Protein AF-A0A6V7M9W4-F1 (afdb_monomer)

Solvent-accessible surface area (backbone atoms only — not comparable to full-atom values): 4903 Å² total; per-residue (Å²): 115,45,73,60,90,95,58,63,91,88,53,86,60,46,83,68,87,76,67,51,27,89,78,55,45,43,76,64,73,52,50,66,64,74,50,54,88,73,52,94,67,88,74,85,88,83,89,70,84,96,46,46,65,76,44,64,81,70,37,67,70,51,55,49,52,53,47,62,69,70,71,113

Foldseek 3Di:
DADDPPDDPPDDGDDDDDDDQQPDHPVRLCPQVVCAVVDPDHRDDDDDPPHHPVNCVPPPVNVVVVVVVVVD

Mean predicted aligned error: 4.58 Å

pLDDT: mean 93.56, std 7.32, range [54.56, 98.12]

Structure (mmCIF, N/CA/C/O backbone):
data_AF-A0A6V7M9W4-F1
#
_entry.id   AF-A0A6V7M9W4-F1
#
loop_
_atom_site.group_PDB
_atom_site.id
_atom_site.type_symbol
_atom_site.label_atom_id
_atom_site.label_alt_id
_atom_site.label_comp_id
_atom_site.label_asym_id
_atom_site.label_entity_id
_atom_site.label_seq_id
_atom_site.pdbx_PDB_ins_code
_atom_site.Cartn_x
_atom_site.Cartn_y
_atom_site.Cartn_z
_atom_site.occupancy
_atom_site.B_iso_or_equiv
_atom_site.auth_seq_id
_atom_site.auth_comp_id
_atom_site.auth_asym_id
_atom_site.auth_atom_id
_atom_site.pdbx_PDB_model_num
ATOM 1 N N . LEU A 1 1 ? 9.923 -6.054 -14.962 1.00 78.62 1 LEU A N 1
ATOM 2 C CA . LEU A 1 1 ? 10.866 -5.243 -15.767 1.00 78.62 1 LEU A CA 1
ATOM 3 C C . LEU A 1 1 ? 11.351 -6.087 -16.923 1.00 78.62 1 LEU A C 1
ATOM 5 O O . LEU A 1 1 ? 11.591 -7.270 -16.717 1.00 78.62 1 LEU A O 1
ATOM 9 N N . TYR A 1 2 ? 11.482 -5.495 -18.102 1.00 82.31 2 TYR A N 1
ATOM 10 C CA . TYR A 1 2 ? 12.045 -6.171 -19.262 1.00 82.31 2 TYR A CA 1
ATOM 11 C C . TYR A 1 2 ? 13.213 -5.359 -19.817 1.00 82.31 2 TYR A C 1
ATOM 13 O O . TYR A 1 2 ? 13.051 -4.193 -20.179 1.00 82.31 2 TYR A O 1
ATOM 21 N N . TYR A 1 3 ? 14.388 -5.983 -19.858 1.00 80.31 3 TYR A N 1
ATOM 22 C CA . TYR A 1 3 ? 15.586 -5.443 -20.495 1.00 80.31 3 TYR A CA 1
ATOM 23 C C . TYR A 1 3 ? 15.719 -6.101 -21.865 1.00 80.31 3 TYR A C 1
ATOM 25 O O . TYR A 1 3 ? 15.612 -7.324 -21.975 1.00 80.31 3 TYR A O 1
ATOM 33 N N . LYS A 1 4 ? 15.910 -5.302 -22.918 1.00 81.56 4 LYS A N 1
ATOM 34 C CA . LYS A 1 4 ? 16.045 -5.851 -24.269 1.00 81.56 4 LYS A CA 1
ATOM 35 C C . LYS A 1 4 ? 17.363 -6.635 -24.377 1.00 81.56 4 LYS A C 1
ATOM 37 O O . LYS A 1 4 ? 18.374 -6.200 -23.824 1.00 81.56 4 LYS A O 1
ATOM 42 N N . PRO A 1 5 ? 17.395 -7.762 -25.106 1.00 82.06 5 PRO A N 1
ATOM 43 C CA . PRO A 1 5 ? 18.652 -8.438 -25.403 1.00 82.06 5 PRO A CA 1
ATOM 44 C C . PRO A 1 5 ? 19.648 -7.465 -26.053 1.00 82.0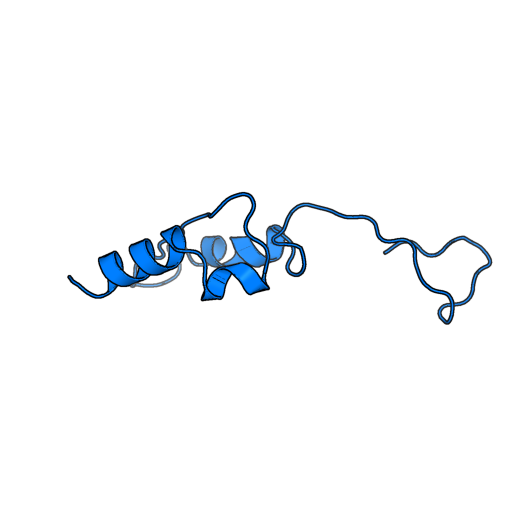6 5 PRO A C 1
ATOM 46 O O . PRO A 1 5 ? 19.286 -6.738 -26.977 1.00 82.06 5 PRO A O 1
ATOM 49 N N . GLY A 1 6 ? 20.885 -7.429 -25.552 1.00 82.06 6 GLY A N 1
ATOM 50 C CA . GLY A 1 6 ? 21.942 -6.544 -26.058 1.00 82.06 6 GLY A CA 1
ATOM 51 C C . GLY A 1 6 ? 21.983 -5.132 -25.456 1.00 82.06 6 GLY A C 1
ATOM 52 O O . GLY A 1 6 ? 22.865 -4.364 -25.827 1.00 82.06 6 GLY A O 1
ATOM 53 N N . THR A 1 7 ? 21.091 -4.778 -24.523 1.00 80.06 7 THR A N 1
ATOM 54 C CA . THR A 1 7 ? 21.180 -3.516 -23.761 1.00 80.06 7 THR A CA 1
ATOM 55 C C . THR A 1 7 ? 21.738 -3.752 -22.359 1.00 80.06 7 THR A C 1
ATOM 57 O O . THR A 1 7 ? 21.344 -4.715 -21.701 1.00 80.06 7 THR A O 1
ATOM 60 N N . GLY A 1 8 ? 22.635 -2.875 -21.897 1.00 79.38 8 GLY A N 1
ATOM 61 C CA . GLY A 1 8 ? 23.202 -2.927 -20.547 1.00 79.38 8 GLY A CA 1
ATOM 62 C C . GLY A 1 8 ? 22.182 -2.616 -19.443 1.00 79.38 8 GLY A C 1
ATOM 63 O O . GLY A 1 8 ? 21.090 -2.100 -19.701 1.00 79.38 8 GLY A O 1
ATOM 64 N N . LEU A 1 9 ? 22.532 -2.945 -18.194 1.00 83.62 9 LEU A N 1
ATOM 65 C CA . LEU A 1 9 ? 21.694 -2.696 -17.005 1.00 83.62 9 LEU A CA 1
ATOM 66 C C . LEU A 1 9 ? 21.585 -1.206 -16.636 1.00 83.62 9 LEU A C 1
ATOM 68 O O . LEU A 1 9 ? 20.740 -0.833 -15.826 1.00 83.62 9 LEU A O 1
ATOM 72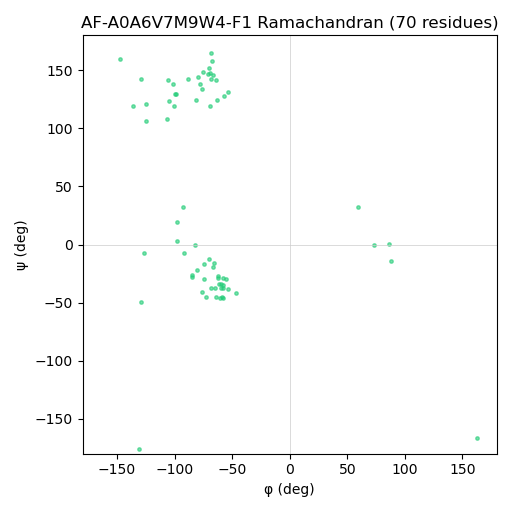 N N . ASP A 1 10 ? 22.432 -0.374 -17.233 1.00 85.69 10 ASP A N 1
ATOM 73 C CA . ASP A 1 10 ? 22.408 1.088 -17.193 1.00 85.69 10 ASP A CA 1
ATOM 74 C C . ASP A 1 10 ? 21.295 1.691 -18.067 1.00 85.69 10 ASP A C 1
ATOM 76 O O . ASP A 1 10 ? 20.908 2.847 -17.886 1.00 85.69 10 ASP A O 1
ATOM 80 N N . SER A 1 11 ? 20.739 0.909 -18.996 1.00 84.69 11 SER A N 1
ATOM 81 C CA . SER A 1 11 ? 19.608 1.337 -19.814 1.00 84.69 11 SER A CA 1
ATOM 82 C C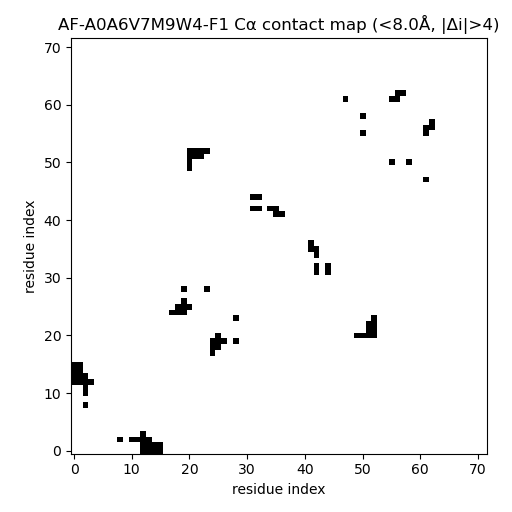 . SER A 1 11 ? 18.290 1.321 -19.033 1.00 84.69 11 SER A C 1
ATOM 84 O O . SER A 1 11 ? 18.058 0.499 -18.142 1.00 84.69 11 SER A O 1
ATOM 86 N N . ARG A 1 12 ? 17.376 2.232 -19.390 1.00 87.38 12 ARG A N 1
ATOM 87 C CA . ARG A 1 12 ? 16.041 2.273 -18.785 1.00 87.38 12 ARG A CA 1
ATOM 88 C C . ARG A 1 12 ? 15.233 1.048 -19.242 1.00 87.38 12 ARG A C 1
ATOM 90 O O . ARG A 1 12 ? 14.968 0.929 -20.442 1.00 87.38 12 ARG A O 1
ATOM 97 N N . PRO A 1 13 ? 14.794 0.165 -18.328 1.00 89.94 13 PRO A N 1
ATOM 98 C CA . PRO A 1 13 ? 14.013 -1.004 -18.704 1.00 89.94 13 PRO A CA 1
ATOM 99 C C . PRO A 1 13 ? 12.633 -0.609 -19.225 1.00 89.94 13 PRO A C 1
ATOM 101 O O . PRO A 1 13 ? 12.079 0.439 -18.881 1.00 89.94 13 PRO A O 1
ATOM 104 N N . GLN A 1 14 ? 12.031 -1.506 -19.999 1.00 89.75 14 GLN A N 1
ATOM 105 C CA . GLN A 1 14 ? 10.611 -1.426 -20.300 1.00 89.75 14 GLN A CA 1
ATOM 106 C C . GLN A 1 14 ? 9.800 -1.888 -19.085 1.00 89.75 14 GLN A C 1
ATOM 108 O O . GLN A 1 14 ? 10.088 -2.919 -18.459 1.00 89.75 14 GLN A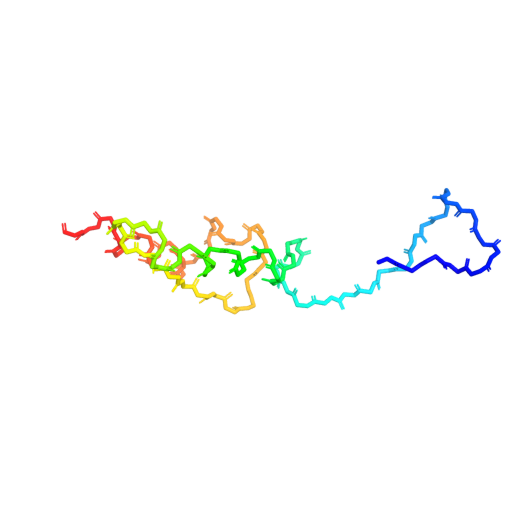 O 1
ATOM 113 N N . LEU A 1 15 ? 8.779 -1.102 -18.748 1.00 90.75 15 LEU A N 1
ATOM 114 C CA . LEU A 1 15 ? 7.824 -1.436 -17.701 1.00 90.75 15 LEU A CA 1
ATOM 115 C C . LEU A 1 15 ? 6.782 -2.402 -18.269 1.00 90.75 15 LEU A C 1
ATOM 117 O O . LEU A 1 15 ? 6.137 -2.110 -19.271 1.00 90.75 15 LEU A O 1
ATOM 121 N N . ILE A 1 16 ? 6.638 -3.551 -17.611 1.00 93.00 16 ILE A N 1
ATOM 122 C CA . ILE A 1 16 ? 5.516 -4.466 -17.813 1.00 93.00 16 ILE A CA 1
ATOM 123 C C . ILE A 1 16 ? 4.650 -4.301 -16.576 1.00 93.00 16 ILE A C 1
ATOM 125 O O . ILE A 1 16 ? 5.065 -4.693 -15.482 1.00 93.00 16 ILE A O 1
ATOM 129 N N . ASN A 1 17 ? 3.498 -3.665 -16.755 1.00 93.06 17 ASN A N 1
ATOM 130 C CA . ASN A 1 17 ? 2.567 -3.413 -15.668 1.00 93.06 17 ASN A CA 1
ATOM 131 C C . ASN A 1 17 ? 1.747 -4.674 -15.387 1.00 93.06 17 ASN A C 1
ATOM 133 O O . ASN A 1 17 ? 1.397 -5.416 -16.303 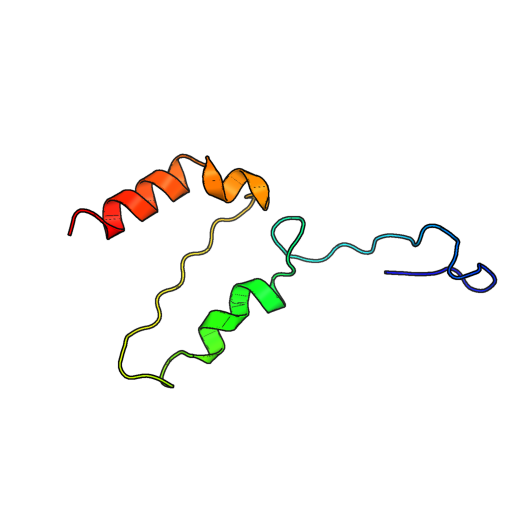1.00 93.06 17 ASN A O 1
ATOM 137 N N . GLY A 1 18 ? 1.446 -4.893 -14.115 1.00 95.12 18 GLY A N 1
ATOM 138 C CA . GLY A 1 18 ? 0.450 -5.855 -13.660 1.00 95.12 18 GLY A CA 1
ATOM 139 C C . GLY A 1 18 ? -0.479 -5.182 -12.657 1.00 95.12 18 GLY A C 1
ATOM 140 O O . GLY A 1 18 ? -0.338 -3.986 -12.393 1.00 95.12 18 GLY A O 1
ATOM 141 N N . ASP A 1 19 ? -1.390 -5.957 -12.083 1.00 97.06 19 ASP A N 1
ATOM 142 C CA . ASP A 1 19 ? -2.354 -5.433 -11.117 1.00 97.06 19 ASP A CA 1
ATOM 143 C C . ASP A 1 19 ? -1.680 -4.970 -9.817 1.00 97.06 19 ASP A C 1
ATOM 145 O O . ASP A 1 19 ? -0.688 -5.546 -9.346 1.00 97.06 19 ASP A O 1
ATOM 149 N N . GLY A 1 20 ? -2.240 -3.915 -9.232 1.00 97.00 20 GLY A N 1
ATOM 150 C CA . GLY A 1 20 ? -1.723 -3.241 -8.049 1.00 97.00 20 GLY A CA 1
ATOM 151 C C . GLY A 1 20 ? -2.338 -1.854 -7.885 1.00 97.00 20 GLY A C 1
ATOM 152 O O . GLY A 1 20 ? -3.304 -1.509 -8.563 1.00 97.00 20 GLY A O 1
ATOM 153 N N . ASP A 1 21 ? -1.746 -1.047 -7.015 1.00 97.56 21 ASP A N 1
ATOM 154 C CA . ASP A 1 21 ? -2.157 0.342 -6.758 1.00 97.56 21 ASP A CA 1
ATOM 155 C C . ASP A 1 21 ? -1.299 1.370 -7.525 1.00 97.56 21 ASP A C 1
ATOM 157 O O . ASP A 1 21 ? -1.219 2.536 -7.157 1.00 97.56 21 ASP A O 1
ATOM 161 N N . GLY A 1 22 ? -0.599 0.934 -8.576 1.00 96.38 22 GLY A N 1
ATOM 162 C CA . GLY A 1 22 ? 0.353 1.761 -9.325 1.00 96.38 22 GLY A CA 1
ATOM 163 C C . GLY A 1 22 ? 1.782 1.758 -8.766 1.00 96.38 22 GLY A C 1
ATOM 164 O O . GLY A 1 22 ? 2.701 2.126 -9.496 1.00 96.38 22 GLY A O 1
ATOM 165 N N . THR A 1 23 ? 2.002 1.277 -7.534 1.00 96.94 23 THR A N 1
ATOM 166 C CA . THR A 1 23 ? 3.341 1.131 -6.924 1.00 96.94 23 THR A CA 1
ATOM 167 C C . THR A 1 23 ? 3.565 -0.275 -6.358 1.00 96.94 23 THR A C 1
ATOM 169 O O . THR A 1 23 ? 4.569 -0.924 -6.655 1.00 96.94 23 THR A O 1
ATOM 172 N N . VAL A 1 24 ? 2.622 -0.773 -5.563 1.00 97.81 24 VAL A N 1
ATOM 173 C CA . VAL A 1 24 ? 2.646 -2.080 -4.906 1.00 97.81 24 VAL A CA 1
ATOM 174 C C . VAL A 1 24 ? 1.817 -3.077 -5.715 1.00 97.81 24 VAL A C 1
ATOM 176 O O . VAL A 1 24 ? 0.668 -2.825 -6.071 1.00 97.81 24 VAL A O 1
ATOM 179 N N . ASN A 1 25 ? 2.401 -4.242 -6.006 1.00 97.62 25 ASN A N 1
ATOM 180 C CA . ASN A 1 25 ? 1.725 -5.312 -6.741 1.00 97.62 25 ASN A CA 1
ATOM 181 C C . ASN A 1 25 ? 0.594 -5.948 -5.913 1.00 97.62 25 ASN A C 1
ATOM 183 O O . ASN A 1 25 ? 0.735 -6.121 -4.701 1.00 97.62 25 ASN A O 1
ATOM 187 N N . ILE A 1 26 ? -0.475 -6.396 -6.580 1.00 97.38 26 ILE A N 1
ATOM 188 C CA . ILE A 1 26 ? -1.625 -7.050 -5.939 1.00 97.38 26 ILE A CA 1
ATOM 189 C C . ILE A 1 26 ? -1.230 -8.243 -5.056 1.00 97.38 26 ILE A C 1
ATOM 191 O O . ILE A 1 26 ? -1.726 -8.366 -3.942 1.00 97.38 26 ILE A O 1
ATOM 195 N N . ARG A 1 27 ? -0.243 -9.049 -5.473 1.00 97.62 27 ARG A N 1
ATOM 196 C CA . ARG A 1 27 ? 0.275 -10.180 -4.686 1.00 97.62 27 ARG A CA 1
ATOM 197 C C . ARG A 1 27 ? 0.800 -9.733 -3.322 1.00 97.62 27 ARG A C 1
ATOM 199 O O . ARG A 1 27 ? 0.665 -10.458 -2.343 1.00 97.62 27 ARG A O 1
ATOM 206 N N . SER A 1 28 ? 1.431 -8.561 -3.263 1.00 98.00 28 SER A N 1
ATOM 207 C CA . SER A 1 28 ? 1.913 -7.980 -2.010 1.00 98.00 28 SER A CA 1
ATOM 208 C C . SER A 1 28 ? 0.766 -7.386 -1.191 1.00 98.00 28 SER A C 1
ATOM 210 O O . SER A 1 28 ? 0.733 -7.596 0.019 1.00 98.00 28 SER A O 1
ATOM 212 N N . LEU A 1 29 ? -0.190 -6.703 -1.833 1.00 97.56 29 LEU A N 1
ATOM 213 C CA . LEU A 1 29 ? -1.373 -6.139 -1.166 1.00 97.56 29 LEU A CA 1
ATOM 214 C C . LEU A 1 29 ? -2.245 -7.223 -0.506 1.00 97.56 29 LEU A C 1
ATOM 216 O O . LEU A 1 29 ? -2.794 -7.009 0.573 1.00 97.56 29 LEU A O 1
ATOM 220 N N . GLU A 1 30 ? -2.322 -8.408 -1.110 1.00 97.56 30 GLU A N 1
ATOM 221 C CA . GLU A 1 30 ? -3.089 -9.558 -0.612 1.00 97.56 30 GLU A CA 1
ATOM 222 C C . GLU A 1 30 ? -2.355 -10.383 0.458 1.00 97.56 30 GLU A C 1
ATOM 224 O O . GLU A 1 30 ? -2.911 -11.340 1.001 1.00 97.56 30 GLU A O 1
ATOM 229 N N . GLY A 1 31 ? -1.125 -10.009 0.830 1.00 97.81 31 GLY A N 1
ATOM 230 C CA . GLY A 1 31 ? -0.311 -10.772 1.779 1.00 97.81 31 GLY A CA 1
ATOM 231 C C . GLY A 1 31 ? -0.968 -10.971 3.152 1.00 97.81 31 GLY A C 1
ATOM 232 O O . GLY A 1 31 ? -0.751 -11.999 3.796 1.00 97.81 31 GLY A O 1
ATOM 233 N N . CYS A 1 32 ? -1.826 -10.039 3.584 1.00 97.38 32 CYS A N 1
ATOM 234 C CA . CYS A 1 32 ? -2.556 -10.135 4.851 1.00 97.38 32 CYS A CA 1
ATOM 235 C C . CYS A 1 32 ? -3.503 -11.348 4.911 1.00 97.38 32 CYS A C 1
ATOM 237 O O . CYS A 1 32 ? -3.731 -11.896 5.991 1.00 97.38 32 CYS A O 1
ATOM 239 N N . LEU A 1 33 ? -4.003 -11.823 3.764 1.00 97.31 33 LEU A N 1
ATOM 240 C CA . LEU A 1 33 ? -4.890 -12.986 3.686 1.00 97.31 33 LEU A CA 1
ATOM 241 C C . LEU A 1 33 ? -4.199 -14.258 4.189 1.00 97.31 33 LEU A C 1
ATOM 243 O O . LEU A 1 33 ? -4.841 -15.123 4.780 1.00 97.31 33 LEU A O 1
ATOM 247 N N . HIS A 1 34 ? -2.873 -14.349 4.058 1.00 97.62 34 HIS A N 1
ATOM 248 C CA . HIS A 1 34 ? -2.103 -15.487 4.559 1.00 97.62 34 HIS A CA 1
ATOM 249 C C . HIS A 1 34 ? -2.097 -15.618 6.083 1.00 97.62 34 HIS A C 1
ATOM 251 O O . HIS A 1 34 ? -1.711 -16.679 6.585 1.00 97.62 34 HIS A O 1
ATOM 257 N N . TRP A 1 35 ? -2.475 -14.570 6.817 1.00 97.75 35 TRP A N 1
ATOM 258 C CA . TRP A 1 35 ? -2.559 -14.577 8.278 1.00 97.75 35 TRP A CA 1
ATOM 259 C C . TRP A 1 35 ? -3.947 -14.960 8.800 1.00 97.75 35 TRP A C 1
ATOM 261 O O . TRP A 1 35 ? -4.106 -15.173 10.005 1.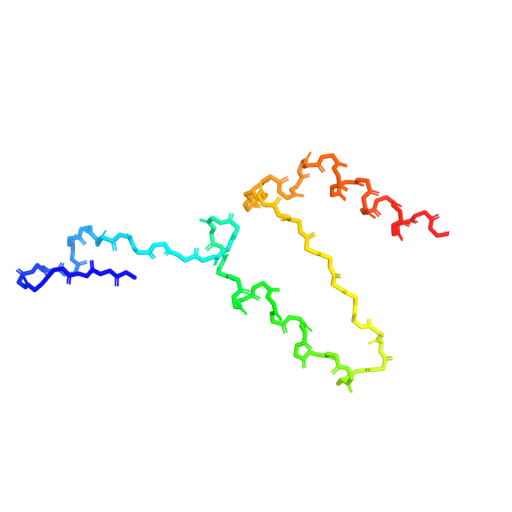00 97.75 35 TRP A O 1
ATOM 271 N N . GLN A 1 36 ? -4.947 -15.104 7.924 1.00 97.19 36 GLN A N 1
ATOM 272 C CA . GLN A 1 36 ? -6.265 -15.600 8.318 1.00 97.19 36 GLN A CA 1
ATOM 273 C C . GLN A 1 36 ? -6.142 -16.979 8.982 1.00 97.19 36 GLN A C 1
ATOM 275 O O . GLN A 1 36 ? -5.497 -17.887 8.462 1.00 97.19 36 GLN A O 1
ATOM 280 N N . GLY A 1 37 ? -6.722 -17.118 10.176 1.00 96.56 37 GLY A N 1
ATOM 281 C CA . GLY A 1 37 ? -6.672 -18.355 10.963 1.00 96.56 37 GLY A CA 1
ATOM 282 C C . GLY A 1 37 ? -5.320 -18.673 11.615 1.00 96.56 37 GLY A C 1
ATOM 283 O O . GLY A 1 37 ? -5.224 -19.671 12.322 1.00 96.56 37 GLY A O 1
ATOM 284 N N . LYS A 1 38 ? -4.283 -17.839 11.437 1.00 97.94 38 LYS A N 1
ATOM 285 C CA . LYS A 1 38 ? -2.944 -18.054 12.027 1.00 97.94 38 LYS A CA 1
ATOM 286 C C . LYS A 1 38 ? -2.690 -17.263 13.312 1.00 97.94 38 LYS A C 1
ATOM 288 O O . LYS A 1 38 ? -1.597 -17.311 13.867 1.00 97.94 38 LYS A O 1
ATOM 293 N N . GLN A 1 39 ? -3.691 -16.532 13.787 1.00 97.19 39 GLN A N 1
ATOM 294 C CA . GLN A 1 39 ? -3.624 -15.694 14.979 1.00 97.19 39 GLN A CA 1
ATOM 295 C C . GLN A 1 39 ? -4.989 -15.659 15.681 1.00 97.19 39 GLN A C 1
ATOM 297 O O . GLN A 1 39 ? -6.018 -15.928 15.064 1.00 97.19 39 GLN A O 1
ATOM 302 N N . LYS A 1 40 ? -5.005 -15.307 16.975 1.00 97.69 40 LYS A N 1
ATOM 303 C CA . LYS A 1 40 ? -6.251 -15.212 17.764 1.00 97.69 40 LYS A CA 1
ATOM 304 C C . LYS A 1 40 ? -7.178 -14.097 17.262 1.00 97.69 40 LYS A C 1
ATOM 306 O O . LYS A 1 40 ? -8.395 -14.247 17.296 1.00 97.69 40 LYS A O 1
ATOM 311 N N . GLY A 1 41 ? -6.605 -12.971 16.831 1.00 96.75 41 GLY A N 1
ATOM 312 C CA . GLY A 1 41 ? -7.361 -11.828 16.320 1.00 96.75 41 GLY A CA 1
ATOM 313 C C . GLY A 1 41 ? -7.845 -12.057 14.889 1.00 96.75 41 GLY A C 1
ATOM 314 O O . GLY A 1 41 ? -7.089 -12.540 14.050 1.00 96.75 41 GLY A O 1
ATOM 315 N N . LYS A 1 42 ? -9.084 -11.670 14.579 1.00 96.75 42 LYS A N 1
ATOM 316 C CA . LYS A 1 42 ? -9.609 -11.748 13.208 1.00 96.75 42 LYS A CA 1
ATOM 317 C C . LYS A 1 42 ? -8.819 -10.826 12.272 1.00 96.75 42 LYS A C 1
ATOM 319 O O . LYS A 1 42 ? -8.458 -9.716 12.655 1.00 96.75 42 LYS A O 1
ATOM 324 N N . VAL A 1 43 ? -8.587 -11.285 11.045 1.00 97.31 43 VAL A N 1
ATOM 325 C CA . VAL A 1 43 ? -8.015 -10.476 9.961 1.00 97.31 43 VAL A CA 1
ATOM 326 C C . VAL A 1 43 ? -9.162 -10.041 9.055 1.00 97.31 43 VAL A C 1
ATOM 328 O O . VAL A 1 43 ? -9.842 -10.888 8.480 1.00 97.31 43 VAL A O 1
ATOM 331 N N . TYR A 1 44 ? -9.372 -8.732 8.936 1.00 96.06 44 TYR A N 1
ATOM 332 C CA . TYR A 1 44 ? -10.325 -8.133 8.002 1.00 96.06 44 TYR A CA 1
ATOM 333 C C . TYR A 1 44 ? -9.554 -7.499 6.845 1.00 96.06 44 TYR A C 1
ATOM 335 O O . TYR A 1 44 ? -8.499 -6.906 7.063 1.00 96.06 44 TYR A O 1
ATOM 343 N N . HIS A 1 45 ? -10.076 -7.612 5.626 1.00 95.88 45 HIS A N 1
ATOM 344 C CA . HIS A 1 45 ? -9.504 -6.975 4.443 1.00 95.88 45 HIS A CA 1
ATOM 345 C C . HIS A 1 45 ? -10.594 -6.202 3.696 1.00 95.88 45 HIS A C 1
ATOM 347 O O . HIS A 1 45 ? -11.737 -6.647 3.627 1.00 95.88 45 HIS A O 1
ATOM 353 N N . GLN A 1 46 ? -10.234 -5.044 3.145 1.00 96.50 46 GLN A N 1
ATOM 354 C CA . GLN A 1 46 ? -11.116 -4.205 2.339 1.00 96.50 46 GLN A CA 1
ATOM 355 C C . GLN A 1 46 ? -10.339 -3.729 1.116 1.00 96.50 46 GLN A C 1
ATOM 357 O O . GLN A 1 46 ? -9.327 -3.043 1.243 1.00 96.50 46 GLN A O 1
ATOM 362 N N . THR A 1 47 ? -10.817 -4.094 -0.068 1.00 96.38 47 THR A N 1
ATOM 363 C CA . THR A 1 47 ? -10.244 -3.650 -1.340 1.00 96.38 47 THR A CA 1
ATOM 364 C C . THR A 1 47 ? -10.887 -2.339 -1.776 1.00 96.38 47 THR A C 1
ATOM 366 O O . THR A 1 47 ? -12.101 -2.167 -1.636 1.00 96.38 47 THR A O 1
ATOM 369 N N . PHE A 1 48 ? -10.098 -1.444 -2.367 1.00 97.06 48 PHE A N 1
ATOM 370 C CA . PHE A 1 48 ? -10.587 -0.231 -3.020 1.00 97.06 48 PHE A CA 1
ATOM 371 C C . PHE A 1 48 ? -10.066 -0.211 -4.456 1.00 97.06 48 PHE A C 1
ATOM 373 O O . PHE A 1 48 ? -8.874 -0.024 -4.687 1.00 97.06 48 PHE A O 1
ATOM 380 N N . ALA A 1 49 ? -10.952 -0.467 -5.419 1.00 96.00 49 ALA A N 1
ATOM 381 C CA . ALA A 1 49 ? -10.580 -0.525 -6.827 1.00 96.00 49 ALA A CA 1
ATOM 382 C C . ALA A 1 49 ? -10.252 0.871 -7.374 1.00 96.00 49 ALA A C 1
ATOM 384 O O . ALA A 1 49 ? -10.883 1.856 -6.990 1.00 96.00 49 ALA A O 1
ATOM 385 N N . HIS A 1 50 ? -9.303 0.928 -8.313 1.00 95.06 50 HIS A N 1
ATOM 386 C CA . HIS A 1 50 ? -8.907 2.150 -9.025 1.00 95.06 50 HIS A CA 1
ATOM 387 C C . HIS A 1 50 ? -8.402 3.282 -8.116 1.00 95.06 50 HIS A C 1
ATOM 389 O O . HIS A 1 50 ? -8.589 4.458 -8.424 1.00 95.06 50 HIS A O 1
ATOM 395 N N . ILE A 1 51 ? -7.763 2.923 -7.001 1.00 96.94 51 ILE A N 1
ATOM 396 C CA . ILE A 1 51 ? -7.093 3.863 -6.104 1.00 96.94 51 ILE A CA 1
ATOM 397 C C . ILE A 1 51 ? -5.588 3.743 -6.306 1.00 96.94 51 ILE A C 1
ATOM 399 O O . ILE A 1 51 ? -5.026 2.660 -6.164 1.00 96.94 51 ILE A O 1
ATOM 403 N N . ASP A 1 52 ? -4.957 4.866 -6.635 1.00 96.25 52 ASP A N 1
ATOM 404 C CA . ASP A 1 52 ? -3.502 4.979 -6.672 1.00 96.25 52 ASP A CA 1
ATOM 405 C C . ASP A 1 52 ? -2.899 4.931 -5.258 1.00 96.25 52 ASP A C 1
ATOM 407 O O . ASP A 1 52 ? -3.514 5.370 -4.279 1.00 96.25 52 ASP A O 1
ATOM 411 N N . HIS A 1 53 ? -1.660 4.454 -5.171 1.00 97.94 53 HIS A N 1
ATOM 412 C CA . HIS A 1 53 ? -0.891 4.311 -3.942 1.00 97.94 53 HIS A CA 1
ATOM 413 C C . HIS A 1 53 ? -0.929 5.556 -3.045 1.00 97.94 53 HIS A C 1
ATOM 415 O O . HIS A 1 53 ? -1.097 5.438 -1.834 1.00 97.94 53 HIS A O 1
ATOM 421 N N . MET A 1 54 ? -0.832 6.763 -3.611 1.00 98.00 54 MET A N 1
ATOM 422 C CA . MET A 1 54 ? -0.844 8.003 -2.826 1.00 98.00 54 MET A CA 1
ATOM 423 C C . MET A 1 54 ? -2.258 8.492 -2.511 1.00 98.00 54 MET A C 1
ATOM 425 O O . MET A 1 54 ? -2.483 9.148 -1.490 1.00 98.00 54 MET A O 1
ATOM 429 N N . GLN A 1 55 ? -3.235 8.147 -3.350 1.00 97.69 55 GLN A N 1
ATOM 430 C CA . GLN A 1 55 ? -4.639 8.496 -3.128 1.00 97.69 55 GLN A CA 1
ATOM 431 C C . GLN A 1 55 ? -5.230 7.789 -1.906 1.00 97.69 55 GLN A C 1
ATOM 433 O O . GLN A 1 55 ? -6.221 8.274 -1.357 1.00 97.69 55 GLN A O 1
ATOM 438 N N . ILE A 1 56 ? -4.616 6.700 -1.427 1.00 97.00 56 ILE A N 1
ATOM 439 C CA . ILE A 1 56 ? -5.082 5.981 -0.234 1.00 97.00 56 ILE A CA 1
ATOM 440 C C . ILE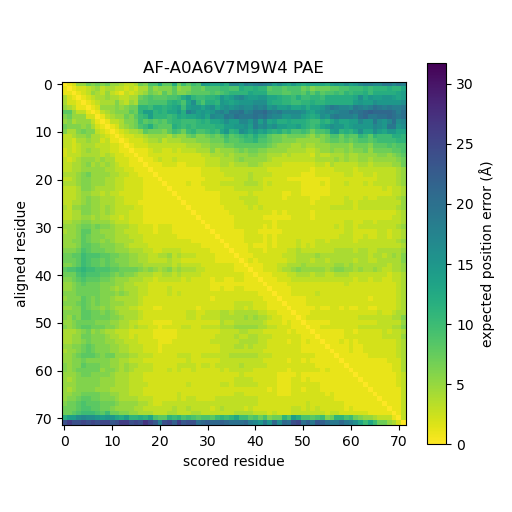 A 1 56 ? -5.207 6.891 1.002 1.00 97.00 56 ILE A C 1
ATOM 442 O O . ILE A 1 56 ? -6.073 6.675 1.847 1.00 97.00 56 ILE A O 1
ATOM 446 N N . LEU A 1 57 ? -4.382 7.942 1.085 1.00 97.31 57 LEU A N 1
ATOM 447 C CA . LEU A 1 57 ? -4.321 8.861 2.225 1.00 97.31 57 LEU A CA 1
ATOM 448 C C . LEU A 1 57 ? -5.415 9.936 2.216 1.00 97.31 57 LEU A C 1
ATOM 450 O O . LEU A 1 57 ? -5.718 10.509 3.261 1.00 97.31 57 LEU A O 1
ATOM 454 N N . SER A 1 58 ? -5.991 10.241 1.053 1.00 97.56 58 SER A N 1
ATOM 455 C CA . SER A 1 58 ? -6.918 11.368 0.879 1.00 97.56 58 SER A CA 1
ATOM 456 C C . SER A 1 58 ? -8.260 10.980 0.260 1.00 97.56 58 SER A C 1
ATOM 458 O O . SER A 1 58 ? -9.176 11.804 0.225 1.00 97.56 58 SER A O 1
ATOM 460 N N . ASN A 1 59 ? -8.419 9.735 -0.199 1.00 98.12 59 ASN A N 1
ATOM 461 C CA . ASN A 1 59 ? -9.653 9.283 -0.823 1.00 98.12 59 ASN A CA 1
ATOM 462 C C . ASN A 1 59 ? -10.838 9.324 0.171 1.00 98.12 59 ASN A C 1
ATOM 464 O O . ASN A 1 59 ? -10.793 8.659 1.213 1.00 98.12 59 ASN A O 1
ATOM 468 N N . PRO A 1 60 ? -11.943 10.025 -0.152 1.00 97.75 60 PRO A N 1
ATOM 469 C CA . PRO A 1 60 ? -13.078 10.169 0.759 1.00 97.75 60 PRO A CA 1
ATOM 470 C C . PRO A 1 60 ? -13.733 8.849 1.185 1.00 97.75 60 PRO A C 1
ATOM 472 O O . PRO A 1 60 ? -14.196 8.740 2.320 1.00 97.75 60 PRO A O 1
ATOM 475 N N . ALA A 1 61 ? -13.773 7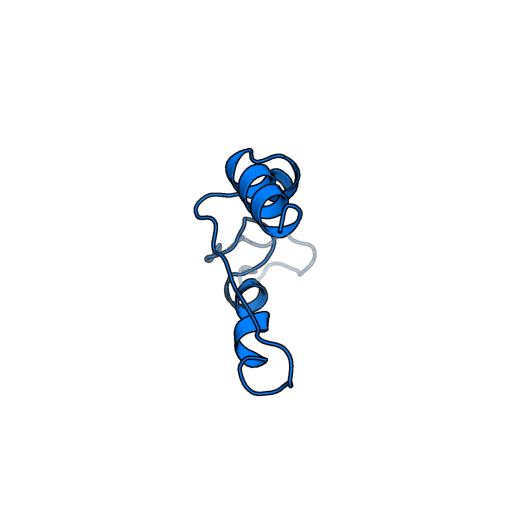.839 0.309 1.00 97.00 61 ALA A N 1
ATOM 476 C CA . ALA A 1 61 ? -14.353 6.536 0.630 1.00 97.00 61 ALA A CA 1
ATOM 477 C C . ALA A 1 61 ? -13.505 5.783 1.666 1.00 97.00 61 ALA A C 1
ATOM 479 O O . ALA A 1 61 ? -14.049 5.162 2.578 1.00 97.00 61 ALA A O 1
ATOM 480 N N . ILE A 1 62 ? -12.181 5.903 1.571 1.00 97.62 62 ILE A N 1
ATOM 481 C CA . ILE A 1 62 ? -11.233 5.277 2.500 1.00 97.62 62 ILE A CA 1
ATOM 482 C C . ILE A 1 62 ? -11.261 5.994 3.845 1.00 97.62 62 ILE A C 1
ATOM 484 O O . ILE A 1 62 ? -11.388 5.350 4.884 1.00 97.62 62 ILE A O 1
ATOM 488 N N . LEU A 1 63 ? -11.256 7.330 3.841 1.00 97.81 63 LEU A N 1
ATOM 489 C CA . LEU A 1 63 ? -11.408 8.120 5.065 1.00 97.81 63 LEU A CA 1
ATOM 490 C C . LEU A 1 63 ? -12.743 7.827 5.763 1.00 97.81 63 LEU A C 1
ATOM 492 O O . LEU A 1 63 ? -12.793 7.744 6.990 1.00 97.81 63 LEU A O 1
ATOM 496 N N . LYS A 1 64 ? -13.823 7.622 4.999 1.00 97.62 64 LYS A N 1
ATOM 497 C CA . LYS A 1 64 ? -15.116 7.189 5.539 1.00 97.62 64 LYS A CA 1
ATOM 498 C C . LYS A 1 64 ? -15.025 5.797 6.170 1.00 97.62 64 LYS A C 1
ATOM 500 O O . LYS A 1 64 ? -15.514 5.629 7.281 1.00 97.62 64 LYS A O 1
ATOM 505 N N . TYR A 1 65 ? -14.381 4.837 5.508 1.00 97.12 65 TYR A N 1
ATOM 506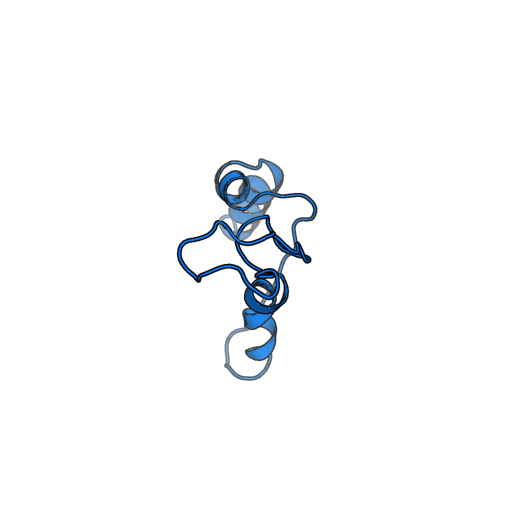 C CA . TYR A 1 65 ? -14.183 3.488 6.048 1.00 97.12 65 TYR A CA 1
ATOM 507 C C . TYR A 1 65 ? -13.377 3.502 7.355 1.00 97.12 65 TYR A C 1
ATOM 509 O O . TYR A 1 65 ? -13.797 2.904 8.343 1.00 97.12 65 TYR A O 1
ATOM 517 N N . ILE A 1 66 ? -12.275 4.259 7.399 1.00 97.12 66 ILE A N 1
ATOM 518 C CA . ILE A 1 66 ? -11.471 4.435 8.616 1.00 97.12 66 ILE A CA 1
ATOM 519 C C . ILE A 1 66 ? -12.321 5.039 9.738 1.00 97.12 66 ILE A C 1
ATOM 521 O O . ILE A 1 66 ? -12.287 4.540 10.858 1.00 97.12 66 ILE A O 1
ATOM 525 N N . ARG A 1 67 ? -13.129 6.071 9.452 1.00 97.50 67 ARG A N 1
ATOM 526 C CA . ARG A 1 67 ? -14.046 6.649 10.449 1.00 97.50 67 ARG A CA 1
ATOM 527 C C . ARG A 1 67 ? -15.016 5.608 10.995 1.00 97.50 67 ARG A C 1
ATOM 529 O O . ARG A 1 67 ? -15.140 5.522 12.206 1.00 97.50 67 ARG A O 1
ATOM 536 N N . THR A 1 68 ? -15.629 4.789 10.139 1.00 96.81 68 THR A N 1
ATOM 537 C CA . THR A 1 68 ? -16.524 3.702 10.572 1.00 96.81 68 THR A CA 1
ATOM 538 C C . THR A 1 68 ? -15.831 2.707 11.505 1.00 96.81 68 THR A C 1
ATOM 540 O O . THR A 1 68 ? -16.467 2.218 12.430 1.00 96.81 68 THR A O 1
ATOM 543 N N . ILE A 1 69 ? -14.537 2.440 11.305 1.00 95.69 69 ILE A N 1
ATOM 544 C CA . ILE A 1 69 ? -13.737 1.592 12.204 1.00 95.69 69 ILE A CA 1
ATOM 545 C C . ILE A 1 69 ? -13.378 2.311 13.512 1.00 95.69 69 ILE A C 1
ATOM 547 O O . ILE A 1 69 ? -13.184 1.662 14.528 1.00 95.69 69 ILE A O 1
ATOM 551 N N . LEU A 1 70 ? -13.229 3.633 13.526 1.00 96.25 70 LEU A N 1
ATOM 552 C CA . LEU A 1 70 ? -12.840 4.354 14.744 1.00 96.25 70 LEU A CA 1
ATOM 553 C C . LEU A 1 70 ? -14.025 4.698 15.647 1.00 96.25 70 LEU A C 1
ATOM 555 O O . LEU A 1 70 ? -13.845 4.833 16.852 1.00 96.25 70 LEU A O 1
ATOM 559 N N . THR A 1 71 ? -15.220 4.860 15.083 1.00 90.94 71 THR A N 1
ATOM 560 C CA . THR A 1 71 ? -16.423 5.280 15.814 1.00 90.94 71 THR A CA 1
ATOM 561 C C . THR A 1 71 ? -17.261 4.102 16.321 1.00 90.94 71 THR A C 1
ATOM 563 O O . THR A 1 71 ? -18.486 4.211 16.320 1.00 90.94 71 THR A O 1
ATOM 566 N N . PHE A 1 72 ? -16.627 2.979 16.679 1.00 54.56 72 PHE A N 1
ATOM 567 C CA . PHE A 1 72 ? -17.317 1.852 17.323 1.00 54.56 72 PHE A CA 1
ATOM 568 C C . PHE A 1 72 ? -18.008 2.270 18.623 1.00 54.56 72 PHE A C 1
ATOM 570 O O . PHE A 1 72 ? -17.386 3.023 19.407 1.00 54.56 72 PHE A O 1
#

Radius of gyration: 17.76 Å; Cα contacts (8 Å, |Δi|>4): 47; chains: 1; bounding box: 40×30×44 Å

Organism: NCBI:txid1563983

Secondary structure (DSSP, 8-state):
-BPPTT--TTSPPBP---SBSSSSBHHHHGGGGGGTTSSSSPP-----TT--TTGGGT-HHHHHHHHHHH--

Nearest PDB structures (foldseek):
  4x97-assembly1_A  TM=9.789E-01  e=3.639E-02  Homo sapiens
  5txf-assembly4_D  TM=9.164E-01  e=1.376E-01  Homo sapiens

InterPro domains:
  IPR003386 Lecithin:cholesterol/phospholipid:diacylglycerol acyltransferase [PF02450] (10-58)
  IPR029058 Alpha/Beta hydrolase fold [G3DSA:3.40.50.1820] (5-71)

Sequence (72 aa):
LYYKPGTGLDSRPQLINGDGDGTVNIRSLEGCLHWQGKQKGKVYHQTFAHIDHMQILSNPAILKYIRTILTF